Protein AF-A0A434EIB1-F1 (afdb_monomer_lite)

Secondary structure (DSSP, 8-state):
--SHHHHHHHHHHHHHHHHHTT----HHHHHHHHHHHHHHTTS-GGG-SHHHHHHH---HHHHHHHGGGSTTSTTHHHH--SS------SS-----HHHHT-HHHHHHHHHHHHHHHHTT--SS------TTTHHHHS--

pLDDT: mean 88.41, std 9.26, range [47.69, 98.25]

Sequence (140 aa):
INDQASRSWAAEWIASLVAHENVTVTPEVKEAIWSALASLATAPAQERTLTGLSVLLQSNALKTALMPYTLDGPFGRLLDADHDGLALSDVQCFETEELMHSQSALLPVLTYLFQRLEERFDGRPTLIMLDEAWVYLDNP

Foldseek 3Di:
DLDDVVLVLVLVLLLVLLVLLVHDCDPVNSVLQSVLQVVLSPDDLLLSWLQNSLVSGPDPSSNVSSCCCPPNHVNVVQGTGSDDPDDDDLDDDDDCPVVVVPPSNNVSNVSVVVVVVVVPCPPPDDDDDDDPCVVVVVPD

Radius of gyration: 15.49 Å; chains: 1; bounding box: 33×34×41 Å

Structure (mmCIF, N/CA/C/O backbone):
data_AF-A0A434EIB1-F1
#
_entry.id   AF-A0A434EIB1-F1
#
loop_
_atom_site.group_PDB
_atom_site.id
_atom_site.type_symbol
_atom_site.label_atom_id
_atom_site.label_alt_id
_atom_site.label_comp_id
_atom_site.label_asym_id
_atom_site.label_entity_id
_atom_site.label_seq_id
_atom_site.pdbx_PDB_ins_code
_atom_site.Cartn_x
_atom_site.Cartn_y
_atom_site.Cartn_z
_atom_site.occupancy
_atom_site.B_iso_or_equiv
_atom_site.auth_seq_id
_atom_site.auth_comp_id
_atom_site.auth_asym_id
_atom_site.auth_atom_id
_atom_site.pdbx_PDB_model_num
ATOM 1 N N . ILE A 1 1 ? 7.607 -6.235 1.594 1.00 86.50 1 ILE A N 1
ATOM 2 C CA . ILE A 1 1 ? 7.915 -5.932 3.024 1.00 86.50 1 ILE A CA 1
ATOM 3 C C . ILE A 1 1 ? 9.045 -6.783 3.639 1.00 86.50 1 ILE A C 1
ATOM 5 O O . ILE A 1 1 ? 9.209 -6.786 4.865 1.00 86.50 1 ILE A O 1
ATOM 9 N N . ASN A 1 2 ? 9.812 -7.521 2.825 1.00 86.38 2 ASN A N 1
ATOM 10 C CA . ASN A 1 2 ? 10.817 -8.473 3.320 1.00 86.38 2 ASN A CA 1
ATOM 11 C C . ASN A 1 2 ? 12.111 -7.765 3.729 1.00 86.38 2 ASN A C 1
ATOM 13 O O . ASN A 1 2 ? 12.708 -8.108 4.745 1.00 86.38 2 ASN A O 1
ATOM 17 N N . ASP A 1 3 ? 12.501 -6.753 2.965 1.00 91.69 3 ASP A N 1
ATOM 18 C CA . ASP A 1 3 ? 13.569 -5.819 3.279 1.00 91.69 3 ASP A CA 1
ATOM 19 C C . ASP A 1 3 ? 13.017 -4.525 3.904 1.00 91.69 3 ASP A C 1
ATOM 21 O O . ASP A 1 3 ? 11.805 -4.281 3.966 1.00 91.69 3 ASP A O 1
ATOM 25 N N . GLN A 1 4 ? 13.938 -3.702 4.400 1.00 91.38 4 GLN A N 1
ATOM 26 C CA . GLN A 1 4 ? 13.614 -2.469 5.103 1.00 91.38 4 GLN A CA 1
ATOM 27 C C . GLN A 1 4 ? 13.027 -1.399 4.178 1.00 91.38 4 GLN A C 1
ATOM 29 O O . GLN A 1 4 ? 12.090 -0.724 4.592 1.00 91.38 4 GLN A O 1
ATOM 34 N N . ALA A 1 5 ? 13.525 -1.258 2.946 1.00 91.56 5 ALA A N 1
ATOM 35 C CA . ALA A 1 5 ? 13.060 -0.224 2.025 1.00 91.56 5 ALA A CA 1
ATOM 36 C C . ALA A 1 5 ? 11.610 -0.486 1.602 1.00 91.56 5 ALA A C 1
ATOM 38 O O . ALA A 1 5 ? 10.752 0.377 1.789 1.00 91.56 5 ALA A O 1
ATOM 39 N N . SER A 1 6 ? 11.294 -1.710 1.167 1.00 91.94 6 SER A N 1
ATOM 40 C CA . SER A 1 6 ? 9.917 -2.081 0.828 1.00 91.94 6 SER A CA 1
ATOM 41 C C . SER A 1 6 ? 8.973 -2.035 2.031 1.00 91.94 6 SER A C 1
ATOM 43 O O . SER A 1 6 ? 7.769 -1.866 1.858 1.00 91.94 6 SER A O 1
ATOM 45 N N . ARG A 1 7 ? 9.467 -2.228 3.264 1.00 95.25 7 ARG A N 1
ATOM 46 C CA . ARG A 1 7 ? 8.630 -2.077 4.467 1.00 95.25 7 ARG A CA 1
ATOM 47 C C . ARG A 1 7 ? 8.358 -0.613 4.796 1.00 95.25 7 ARG A C 1
ATOM 49 O O . ARG A 1 7 ? 7.231 -0.305 5.162 1.00 95.25 7 ARG A O 1
ATOM 56 N N . SER A 1 8 ? 9.352 0.262 4.662 1.00 95.88 8 SER A N 1
ATOM 57 C CA . SER A 1 8 ? 9.168 1.705 4.841 1.00 95.88 8 SER A CA 1
ATOM 58 C C . SER A 1 8 ? 8.163 2.257 3.838 1.00 95.88 8 SER A C 1
ATOM 60 O O . SER A 1 8 ? 7.207 2.904 4.252 1.00 95.88 8 SER A O 1
ATOM 62 N N . TRP A 1 9 ? 8.309 1.901 2.557 1.00 95.06 9 TRP A N 1
ATOM 63 C CA . TRP A 1 9 ? 7.339 2.279 1.531 1.00 95.06 9 TRP A CA 1
ATOM 64 C C . TRP A 1 9 ? 5.932 1.771 1.869 1.00 95.06 9 TRP A C 1
ATOM 66 O O . TRP A 1 9 ? 4.977 2.541 1.871 1.00 95.06 9 TRP A O 1
ATOM 76 N N . ALA A 1 10 ? 5.802 0.495 2.252 1.00 95.62 10 ALA A N 1
ATOM 77 C CA . ALA A 1 10 ? 4.507 -0.057 2.641 1.00 95.62 10 ALA A CA 1
ATOM 78 C C . ALA A 1 10 ? 3.906 0.670 3.855 1.00 95.62 10 ALA A C 1
ATOM 80 O O . ALA A 1 10 ? 2.703 0.885 3.895 1.00 95.62 10 ALA A O 1
ATOM 81 N N . ALA A 1 11 ? 4.712 1.073 4.841 1.00 97.38 11 ALA A N 1
ATOM 82 C CA . ALA A 1 11 ? 4.221 1.821 5.996 1.00 97.38 11 ALA A CA 1
ATOM 83 C C . ALA A 1 11 ? 3.684 3.206 5.605 1.00 97.38 11 ALA A C 1
ATOM 85 O O . ALA A 1 11 ? 2.641 3.619 6.111 1.00 97.38 11 ALA A O 1
ATOM 86 N N . GLU A 1 12 ? 4.367 3.901 4.695 1.00 96.25 12 GLU A N 1
ATOM 87 C CA . GLU A 1 12 ? 3.922 5.190 4.156 1.00 96.25 12 GLU A CA 1
ATOM 88 C C . GLU A 1 12 ? 2.649 5.043 3.321 1.00 96.25 12 GLU A C 1
ATOM 90 O O . GLU A 1 12 ? 1.699 5.802 3.513 1.00 96.25 12 GLU A O 1
ATOM 95 N N . TRP A 1 13 ? 2.591 4.018 2.471 1.00 95.50 13 TRP A N 1
ATOM 96 C CA . TRP A 1 13 ? 1.419 3.714 1.660 1.00 95.50 13 TRP A CA 1
ATOM 97 C C . TRP A 1 13 ? 0.204 3.352 2.525 1.00 95.50 13 TRP A C 1
ATOM 99 O O . TRP A 1 13 ? -0.856 3.943 2.378 1.00 95.50 13 TRP A O 1
ATOM 109 N N . ILE A 1 14 ? 0.349 2.476 3.523 1.00 96.62 14 ILE A N 1
ATOM 110 C CA . ILE A 1 14 ? -0.746 2.164 4.458 1.00 96.62 14 ILE A CA 1
ATOM 111 C C . ILE A 1 14 ? -1.191 3.410 5.234 1.00 96.62 14 ILE A C 1
ATOM 113 O O . ILE A 1 14 ? -2.385 3.608 5.456 1.00 96.62 14 ILE A O 1
ATOM 117 N N . ALA A 1 15 ? -0.255 4.270 5.643 1.00 96.75 15 ALA A N 1
ATOM 118 C CA . ALA A 1 15 ? -0.597 5.519 6.311 1.00 96.75 15 ALA A CA 1
ATOM 119 C C . ALA A 1 15 ? -1.393 6.468 5.398 1.00 96.75 15 ALA A C 1
ATOM 121 O O . ALA A 1 15 ? -2.291 7.149 5.895 1.00 96.75 15 ALA A O 1
ATOM 122 N N . SER A 1 16 ? -1.117 6.495 4.089 1.00 94.00 16 SER A N 1
ATOM 123 C CA . SER A 1 16 ? -1.903 7.290 3.141 1.00 94.00 16 SER A CA 1
ATOM 124 C C . SER A 1 16 ? -3.319 6.735 2.963 1.00 94.00 16 SER A C 1
ATOM 126 O O . SER A 1 16 ? -4.259 7.526 2.966 1.00 94.00 16 SER A O 1
ATOM 128 N N . LEU A 1 17 ? -3.506 5.406 2.939 1.00 93.50 17 LEU A N 1
ATOM 129 C CA . LEU A 1 17 ? -4.844 4.786 2.934 1.00 93.50 17 LEU A CA 1
ATOM 130 C C . LEU A 1 17 ? -5.649 5.182 4.176 1.00 93.50 17 LEU A C 1
ATOM 132 O O . LEU A 1 17 ? -6.808 5.578 4.095 1.00 93.50 17 LEU A O 1
ATOM 136 N N . VAL A 1 18 ? -5.011 5.117 5.344 1.00 94.88 18 VAL A N 1
ATOM 137 C CA . VAL A 1 18 ? -5.628 5.493 6.621 1.00 94.88 18 VAL A CA 1
ATOM 138 C C . VAL A 1 18 ? -6.005 6.981 6.635 1.00 94.88 18 VAL A C 1
ATOM 140 O O . VAL A 1 18 ? -7.103 7.333 7.070 1.00 94.88 18 VAL A O 1
ATOM 143 N N . ALA A 1 19 ? -5.131 7.855 6.127 1.00 93.56 19 ALA A N 1
ATOM 144 C CA . ALA A 1 19 ? -5.408 9.285 6.002 1.00 93.56 19 ALA A CA 1
ATOM 145 C C . ALA A 1 19 ? -6.555 9.576 5.024 1.00 93.56 19 ALA A C 1
ATOM 147 O O . ALA A 1 19 ? -7.384 10.443 5.298 1.00 93.56 19 ALA A O 1
ATOM 148 N N . HIS A 1 20 ? -6.617 8.836 3.915 1.00 89.56 20 HIS A N 1
ATOM 149 C CA . HIS A 1 20 ? -7.674 8.939 2.914 1.00 89.56 20 HIS A CA 1
ATOM 150 C C . HIS A 1 20 ? -9.058 8.620 3.510 1.00 89.56 20 HIS A C 1
ATOM 152 O O . HIS A 1 20 ? -10.036 9.302 3.216 1.00 89.56 20 HIS A O 1
ATOM 158 N N . GLU A 1 21 ? -9.128 7.680 4.457 1.00 91.06 21 GLU A N 1
ATOM 159 C CA . GLU A 1 21 ? -10.340 7.397 5.243 1.00 91.06 21 GLU A CA 1
ATOM 160 C C . GLU A 1 21 ? -10.554 8.359 6.431 1.00 91.06 21 GLU A C 1
ATOM 162 O O . GLU A 1 21 ? -11.302 8.066 7.366 1.00 91.06 21 GLU A O 1
ATOM 167 N N . ASN A 1 22 ? -9.924 9.537 6.399 1.00 91.88 22 ASN A N 1
ATOM 168 C CA . ASN A 1 22 ? -10.039 10.609 7.393 1.00 91.88 22 ASN A CA 1
ATOM 169 C C . ASN A 1 22 ? -9.553 10.243 8.807 1.00 91.88 22 ASN A C 1
ATOM 171 O O . ASN A 1 22 ? -9.944 10.882 9.789 1.00 91.88 22 ASN A O 1
ATOM 175 N N . VAL A 1 23 ? -8.673 9.248 8.941 1.00 95.75 23 VAL A N 1
ATOM 176 C CA . VAL A 1 23 ? -8.013 8.951 10.215 1.00 95.75 23 VAL A CA 1
ATOM 177 C C . VAL A 1 23 ? -6.695 9.719 10.303 1.00 95.75 23 VAL A C 1
ATOM 179 O O . VAL A 1 23 ? -5.796 9.557 9.481 1.00 95.75 23 VAL A O 1
ATOM 182 N N . THR A 1 24 ? -6.549 10.547 11.339 1.00 97.06 24 THR A N 1
ATOM 183 C CA . THR A 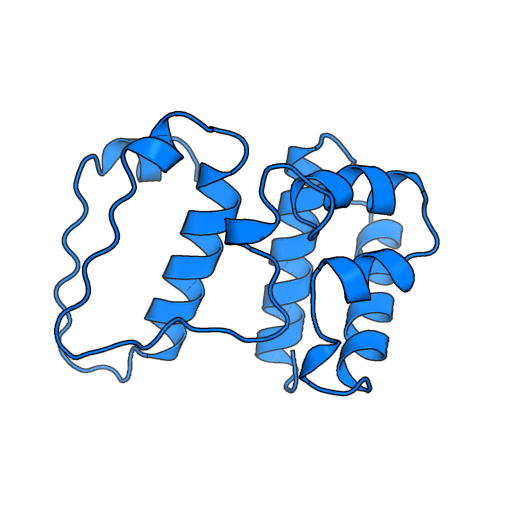1 24 ? -5.323 11.323 11.567 1.00 97.06 24 THR A CA 1
ATOM 184 C C . THR A 1 24 ? -4.116 10.410 11.789 1.00 97.06 24 THR A C 1
ATOM 186 O O . THR A 1 24 ? -4.079 9.629 12.740 1.00 97.06 24 THR A O 1
ATOM 189 N N . VAL A 1 25 ? -3.084 10.563 10.958 1.00 97.50 25 VAL A N 1
ATOM 190 C CA . VAL A 1 25 ? -1.832 9.803 11.069 1.00 97.50 25 VAL A CA 1
ATOM 191 C C . VAL A 1 25 ? -0.918 10.435 12.121 1.00 97.50 25 VAL A C 1
ATOM 193 O O . VAL A 1 25 ? -0.101 11.311 11.830 1.00 97.50 25 VAL A O 1
ATOM 196 N N . THR A 1 26 ? -1.051 9.985 13.366 1.00 98.12 26 THR A N 1
ATOM 197 C CA . THR A 1 26 ? -0.181 10.389 14.484 1.00 98.12 26 THR A CA 1
ATOM 198 C C . THR A 1 26 ? 1.073 9.504 14.578 1.00 98.12 26 THR A C 1
ATOM 200 O O . THR A 1 26 ? 1.133 8.452 13.932 1.00 98.12 26 THR A O 1
ATOM 203 N N . PRO A 1 27 ? 2.093 9.873 15.379 1.00 98.12 27 PRO A N 1
ATOM 204 C CA . PRO A 1 27 ? 3.232 8.992 15.650 1.00 98.12 27 PRO A CA 1
ATOM 205 C C . PRO A 1 27 ? 2.822 7.607 16.170 1.00 98.12 27 PRO A C 1
ATOM 207 O O . PRO A 1 27 ? 3.399 6.607 15.758 1.00 98.12 27 PRO A O 1
ATOM 210 N N . GLU A 1 28 ? 1.784 7.529 17.004 1.00 97.88 28 GLU A N 1
ATOM 211 C CA . GLU A 1 28 ? 1.256 6.268 17.534 1.00 97.88 28 GLU A CA 1
ATOM 212 C C . GLU A 1 28 ? 0.627 5.408 16.432 1.00 97.88 28 GLU A C 1
ATOM 214 O O . GLU A 1 28 ? 0.798 4.191 16.424 1.00 97.88 28 GLU A O 1
ATOM 219 N N . VAL A 1 29 ? -0.069 6.032 15.473 1.00 98.06 29 VAL A N 1
ATOM 220 C CA . VAL A 1 29 ? -0.599 5.336 14.291 1.00 98.06 29 VAL A CA 1
ATOM 221 C C . VAL A 1 29 ? 0.541 4.802 13.426 1.00 98.06 29 VAL A C 1
ATOM 223 O O . VAL A 1 29 ? 0.499 3.641 13.022 1.00 98.06 29 VAL A O 1
ATOM 226 N N . LYS A 1 30 ? 1.582 5.608 13.183 1.00 98.19 30 LYS A N 1
ATOM 227 C CA . LYS A 1 30 ? 2.764 5.180 12.416 1.00 98.19 30 LYS A CA 1
ATOM 228 C C . LYS A 1 30 ? 3.471 3.999 13.080 1.00 98.19 30 LYS A C 1
ATOM 230 O O . LYS A 1 30 ? 3.794 3.031 12.398 1.00 98.19 30 LYS A O 1
ATOM 235 N N . GLU A 1 31 ? 3.653 4.046 14.398 1.00 98.12 31 GLU A N 1
ATOM 236 C CA . GLU A 1 31 ? 4.253 2.949 15.163 1.00 98.12 31 GLU A CA 1
ATOM 237 C C . GLU A 1 31 ? 3.385 1.683 15.115 1.00 98.12 31 GLU A C 1
ATOM 239 O O . GLU A 1 31 ? 3.898 0.585 14.904 1.00 98.12 31 GLU A O 1
ATOM 244 N N . ALA A 1 32 ? 2.059 1.820 15.238 1.00 98.25 32 ALA A N 1
ATOM 245 C CA . ALA A 1 32 ? 1.138 0.691 15.131 1.00 98.25 32 ALA A CA 1
ATOM 246 C C . ALA A 1 32 ? 1.200 0.021 13.747 1.00 98.25 32 ALA A C 1
ATOM 248 O O . ALA A 1 32 ? 1.258 -1.207 13.667 1.00 98.25 32 ALA A O 1
ATOM 249 N N . ILE A 1 33 ? 1.229 0.815 12.671 1.00 98.25 33 ILE A N 1
ATOM 250 C CA . ILE A 1 33 ? 1.388 0.323 11.295 1.00 98.25 33 ILE A CA 1
ATOM 251 C C . ILE A 1 33 ? 2.740 -0.381 11.138 1.00 98.25 33 ILE A C 1
ATOM 253 O O . ILE A 1 33 ? 2.792 -1.510 10.649 1.00 98.25 33 ILE A O 1
ATOM 257 N N . TRP A 1 34 ? 3.830 0.248 11.585 1.00 98.00 34 TRP A N 1
ATOM 258 C CA . TRP A 1 34 ? 5.178 -0.312 11.479 1.00 98.00 34 TRP A CA 1
ATOM 259 C C . TRP A 1 34 ? 5.312 -1.647 12.217 1.00 98.00 34 TRP A C 1
ATOM 261 O O . TRP A 1 34 ? 5.805 -2.625 11.652 1.00 98.00 34 TRP A O 1
ATOM 271 N N . SER A 1 35 ? 4.826 -1.708 13.457 1.00 97.81 35 SER A N 1
ATOM 272 C CA . SER A 1 35 ? 4.838 -2.917 14.280 1.00 97.81 35 SER A CA 1
ATOM 273 C C . SER A 1 35 ? 4.010 -4.043 13.648 1.00 97.81 35 SER A C 1
ATOM 275 O O . SER A 1 35 ? 4.487 -5.175 13.529 1.00 97.81 35 SER A O 1
ATOM 277 N N . ALA A 1 36 ? 2.812 -3.730 13.142 1.00 98.06 36 ALA A N 1
ATOM 278 C CA . ALA A 1 36 ? 1.971 -4.702 12.450 1.00 98.06 36 ALA A CA 1
ATOM 279 C C . ALA A 1 36 ? 2.636 -5.227 11.165 1.00 98.06 36 ALA A C 1
ATOM 281 O O . ALA A 1 36 ? 2.657 -6.437 10.946 1.00 98.06 36 ALA A O 1
ATOM 282 N N . LEU A 1 37 ? 3.264 -4.361 10.360 1.00 98.00 37 LEU A N 1
ATOM 283 C CA . LEU A 1 37 ? 4.015 -4.764 9.163 1.00 98.00 37 LEU A CA 1
ATOM 284 C C . LEU A 1 37 ? 5.251 -5.608 9.498 1.00 98.00 37 LEU A C 1
ATOM 286 O O . LEU A 1 37 ? 5.556 -6.566 8.787 1.00 98.00 37 LEU A O 1
ATOM 290 N N . ALA A 1 38 ? 5.967 -5.277 10.575 1.00 97.25 38 ALA A N 1
ATOM 291 C CA . ALA A 1 38 ? 7.102 -6.065 11.044 1.00 97.25 38 ALA A CA 1
ATOM 292 C C . ALA A 1 38 ? 6.665 -7.468 11.492 1.00 97.25 38 ALA A C 1
ATOM 294 O O . ALA A 1 38 ? 7.325 -8.447 11.145 1.00 97.25 38 ALA A O 1
ATOM 295 N N . SER A 1 39 ? 5.530 -7.573 12.191 1.00 97.19 39 SER A N 1
ATOM 296 C CA . SER A 1 39 ? 4.927 -8.859 12.553 1.00 97.19 39 SER A CA 1
ATOM 297 C C . SER A 1 39 ? 4.484 -9.636 11.309 1.00 97.19 39 SER A C 1
ATOM 299 O O . SER A 1 39 ? 4.834 -10.807 11.156 1.00 97.19 39 SER A O 1
ATOM 301 N N . LEU A 1 40 ? 3.784 -8.977 10.380 1.00 97.00 40 LEU A N 1
ATOM 302 C CA . LEU A 1 40 ? 3.287 -9.575 9.138 1.00 97.00 40 LEU A CA 1
ATOM 303 C C . LEU A 1 40 ? 4.420 -10.130 8.270 1.00 97.00 40 LEU A C 1
ATOM 305 O O . LEU A 1 40 ? 4.280 -11.188 7.666 1.00 97.00 40 LEU A O 1
ATOM 309 N N . ALA A 1 41 ? 5.578 -9.468 8.249 1.00 96.19 41 ALA A N 1
ATOM 310 C CA . ALA A 1 41 ? 6.745 -9.935 7.505 1.00 96.19 41 ALA A CA 1
ATOM 311 C C . ALA A 1 41 ? 7.258 -11.314 7.970 1.00 96.19 41 ALA A C 1
ATOM 313 O O . ALA A 1 41 ? 7.962 -11.982 7.211 1.00 96.19 41 ALA A O 1
ATOM 314 N N . THR A 1 42 ? 6.903 -11.752 9.185 1.00 95.31 42 THR A N 1
ATOM 315 C CA . THR A 1 42 ? 7.255 -13.082 9.707 1.00 95.31 42 THR A CA 1
ATOM 316 C C . THR A 1 42 ? 6.239 -14.171 9.339 1.00 95.31 42 THR A C 1
ATOM 318 O O . THR A 1 42 ? 6.581 -15.351 9.386 1.00 95.31 42 THR A O 1
ATOM 321 N N . ALA A 1 43 ? 5.025 -13.795 8.919 1.00 94.75 43 ALA A N 1
ATOM 322 C CA . ALA A 1 43 ? 3.983 -14.723 8.480 1.00 94.75 43 ALA A CA 1
ATOM 323 C C . ALA A 1 43 ? 4.338 -15.391 7.131 1.00 94.75 43 ALA A C 1
ATOM 325 O O . ALA A 1 43 ? 5.179 -14.862 6.388 1.00 94.75 43 ALA A O 1
ATOM 326 N N . PRO A 1 44 ? 3.722 -16.535 6.773 1.00 93.12 44 PRO A N 1
ATOM 327 C CA . PRO A 1 44 ? 3.800 -17.113 5.430 1.00 93.12 44 PRO A CA 1
ATOM 328 C C . PRO A 1 44 ? 3.468 -16.088 4.344 1.00 93.12 44 PRO A C 1
ATOM 330 O O . PRO A 1 44 ? 2.631 -15.217 4.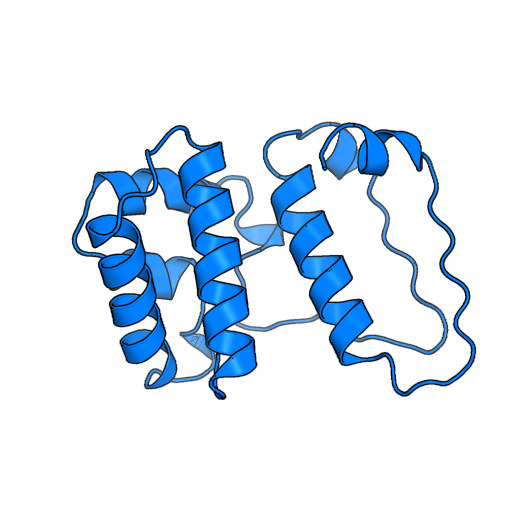550 1.00 93.12 44 PRO A O 1
ATOM 333 N N . ALA A 1 45 ? 4.112 -16.184 3.177 1.00 89.94 45 ALA A N 1
ATOM 334 C CA . ALA A 1 45 ? 3.960 -15.188 2.112 1.00 89.94 45 ALA A CA 1
ATOM 335 C C . ALA A 1 45 ? 2.495 -14.979 1.684 1.00 89.94 45 ALA A C 1
ATOM 337 O O . ALA A 1 45 ? 2.103 -13.847 1.432 1.00 89.94 45 ALA A O 1
ATOM 338 N N . GLN A 1 46 ? 1.698 -16.049 1.681 1.00 89.31 46 GLN A N 1
ATOM 339 C CA . GLN A 1 46 ? 0.277 -16.041 1.319 1.00 89.31 46 GLN A CA 1
ATOM 340 C C . GLN A 1 46 ? -0.602 -15.279 2.322 1.00 89.31 46 GLN A C 1
ATOM 342 O O . GLN A 1 46 ? -1.707 -14.873 1.992 1.00 89.31 46 GLN A O 1
ATOM 347 N N . GLU A 1 47 ? -0.120 -15.078 3.549 1.00 91.00 47 GLU A N 1
ATOM 348 C CA . GLU A 1 47 ? -0.835 -14.355 4.606 1.00 91.00 47 GLU A CA 1
ATOM 349 C C . GLU A 1 47 ? -0.426 -12.874 4.673 1.00 91.00 47 GLU A C 1
ATOM 351 O O . GLU A 1 47 ? -1.000 -12.108 5.445 1.00 91.00 47 GLU A O 1
ATOM 356 N N . ARG A 1 48 ? 0.560 -12.439 3.869 1.00 93.81 48 ARG A N 1
ATOM 357 C CA . ARG A 1 48 ? 1.089 -11.061 3.854 1.00 93.81 48 ARG A CA 1
ATOM 358 C C . ARG A 1 48 ? 0.211 -10.128 3.022 1.00 93.81 48 ARG A C 1
ATOM 360 O O . ARG A 1 48 ? 0.672 -9.521 2.060 1.00 93.81 48 ARG A O 1
ATOM 367 N N . THR A 1 49 ? -1.046 -10.034 3.421 1.00 94.12 49 THR A N 1
ATOM 368 C CA . THR A 1 49 ? -2.125 -9.353 2.703 1.00 94.12 49 THR A CA 1
ATOM 369 C C . THR A 1 49 ? -2.650 -8.162 3.523 1.00 94.12 49 THR A C 1
ATOM 371 O O . THR A 1 49 ? -2.296 -8.020 4.700 1.00 94.12 49 THR A O 1
ATOM 374 N N . LEU A 1 50 ? -3.485 -7.289 2.949 1.00 95.12 50 LEU A N 1
ATOM 375 C CA . LEU A 1 50 ? -4.149 -6.212 3.704 1.00 95.12 50 LEU A CA 1
ATOM 376 C C . LEU A 1 50 ? -5.113 -6.788 4.745 1.00 95.12 50 LEU A C 1
ATOM 378 O O . LEU A 1 50 ? -5.179 -6.285 5.870 1.00 95.12 50 LEU A O 1
ATOM 382 N N . THR A 1 51 ? -5.792 -7.890 4.415 1.00 94.94 51 THR A N 1
ATOM 383 C CA . THR A 1 51 ? -6.571 -8.669 5.388 1.00 94.94 51 THR A CA 1
ATOM 384 C C . THR A 1 51 ? -5.685 -9.145 6.543 1.00 94.94 51 THR A C 1
ATOM 386 O O . THR A 1 51 ? -6.015 -8.912 7.709 1.00 94.94 51 THR A O 1
ATOM 389 N N . GLY A 1 52 ? -4.529 -9.748 6.244 1.00 95.62 52 GLY A N 1
ATOM 390 C CA . GLY A 1 52 ? -3.572 -10.199 7.257 1.00 95.62 52 GLY A CA 1
ATOM 391 C C . GLY A 1 52 ? -3.056 -9.052 8.131 1.00 95.62 52 GLY A C 1
ATOM 392 O O . GLY A 1 52 ? -3.013 -9.170 9.357 1.00 95.62 52 GLY A O 1
ATOM 393 N N . LEU A 1 53 ? -2.746 -7.902 7.526 1.00 97.00 53 LEU A N 1
ATOM 394 C CA . LEU A 1 53 ? -2.346 -6.693 8.247 1.00 97.00 53 LEU A CA 1
ATOM 395 C C . LEU A 1 53 ? -3.444 -6.206 9.203 1.00 97.00 53 LEU A C 1
ATOM 397 O O . LEU A 1 53 ? -3.165 -5.906 10.366 1.00 97.00 53 LEU A O 1
ATOM 401 N N . SER A 1 54 ? -4.692 -6.150 8.730 1.00 96.38 54 SER A N 1
ATOM 402 C CA . SER A 1 54 ? -5.844 -5.682 9.510 1.00 96.38 54 SER A CA 1
ATOM 403 C C . SER A 1 54 ? -6.073 -6.526 10.768 1.00 96.38 54 SER A C 1
ATOM 405 O O . SER A 1 54 ? -6.374 -5.991 11.837 1.00 96.38 54 SER A O 1
ATOM 407 N N . VAL A 1 55 ? -5.838 -7.841 10.691 1.00 95.62 55 VAL A N 1
ATOM 408 C CA . VAL A 1 55 ? -5.924 -8.746 11.849 1.00 95.62 55 VAL A CA 1
ATOM 409 C C . VAL A 1 55 ? -4.896 -8.396 12.932 1.00 95.62 55 VAL A C 1
ATOM 411 O O . VAL A 1 55 ? -5.225 -8.444 14.120 1.00 95.62 55 VAL A O 1
ATOM 414 N N . LEU A 1 56 ? -3.677 -8.014 12.539 1.00 97.12 56 LEU A N 1
ATOM 415 C CA . LEU A 1 56 ? -2.575 -7.715 13.462 1.00 97.12 56 LEU A CA 1
ATOM 416 C C . LEU A 1 56 ? -2.718 -6.357 14.160 1.00 97.12 56 LEU A C 1
ATOM 418 O O . LEU A 1 56 ? -2.216 -6.171 15.274 1.00 97.12 56 LEU A O 1
ATOM 422 N N . LEU A 1 57 ? -3.424 -5.410 13.541 1.00 97.12 57 LEU A N 1
ATOM 423 C CA . LEU A 1 57 ? -3.708 -4.116 14.153 1.00 97.12 57 LEU A CA 1
ATOM 424 C C . LEU A 1 57 ? -4.577 -4.288 15.405 1.00 97.12 57 LEU A C 1
ATOM 426 O O . LEU A 1 57 ? -5.492 -5.104 15.454 1.00 97.12 57 LEU A O 1
ATOM 430 N N . GLN A 1 58 ? -4.321 -3.488 16.438 1.00 94.38 58 GLN A N 1
ATOM 431 C CA . GLN A 1 58 ? -5.142 -3.489 17.659 1.00 94.38 58 GLN A CA 1
ATOM 432 C C . GLN A 1 58 ? -6.209 -2.384 17.647 1.00 94.38 58 GLN A C 1
ATOM 434 O O . GLN A 1 58 ? -7.236 -2.496 18.309 1.00 94.38 58 GLN A O 1
ATOM 439 N N . SER A 1 59 ? -5.990 -1.316 16.875 1.00 96.44 59 SER A N 1
ATOM 440 C CA . SER A 1 59 ? -6.906 -0.177 16.796 1.00 96.44 59 SER A CA 1
ATOM 441 C C . SER A 1 59 ? -8.087 -0.468 15.873 1.00 96.44 59 SER A C 1
ATOM 443 O O . SER A 1 59 ? -7.904 -0.651 14.670 1.00 96.44 59 SER A O 1
ATOM 445 N N . ASN A 1 60 ? -9.308 -0.424 16.413 1.00 95.69 60 ASN A N 1
ATOM 446 C CA . ASN A 1 60 ? -10.530 -0.557 15.614 1.00 95.69 60 ASN A CA 1
ATOM 447 C C . ASN A 1 60 ? -10.660 0.545 14.559 1.00 95.69 60 ASN A C 1
ATOM 449 O O . ASN A 1 60 ? -11.128 0.268 13.464 1.00 95.69 60 ASN A O 1
ATOM 453 N N . ALA A 1 61 ? -10.210 1.769 14.854 1.00 95.88 61 ALA A N 1
ATOM 454 C CA . ALA A 1 61 ? -10.242 2.856 13.877 1.00 95.88 61 ALA A CA 1
ATOM 455 C C . ALA A 1 61 ? -9.382 2.528 12.645 1.00 95.88 61 ALA A C 1
ATOM 457 O O . ALA A 1 61 ? -9.824 2.737 11.521 1.00 95.88 61 ALA A O 1
ATOM 458 N N . LEU A 1 62 ? -8.194 1.945 12.853 1.00 97.19 62 LEU A N 1
ATOM 459 C CA . LEU A 1 62 ? -7.320 1.533 11.751 1.00 97.19 62 LEU A CA 1
ATOM 460 C C . LEU A 1 62 ? -7.890 0.332 10.988 1.00 97.19 62 LEU A C 1
ATOM 462 O O . LEU A 1 62 ? -7.823 0.310 9.765 1.00 97.19 62 LEU A O 1
ATOM 466 N N . LYS A 1 63 ? -8.502 -0.634 11.685 1.00 96.69 63 LYS A N 1
ATOM 467 C CA . LYS A 1 63 ? -9.194 -1.757 11.028 1.00 96.69 63 LYS A CA 1
ATOM 468 C C . LYS A 1 63 ? -10.329 -1.278 10.134 1.00 96.69 63 LYS A C 1
ATOM 470 O O . LYS A 1 63 ? -10.424 -1.714 8.995 1.00 96.69 63 LYS A O 1
ATOM 475 N N . THR A 1 64 ? -11.163 -0.369 10.637 1.00 95.19 64 THR A N 1
ATOM 476 C CA . THR A 1 64 ? -12.271 0.206 9.869 1.00 95.19 64 THR A CA 1
ATOM 477 C C . THR A 1 64 ? -11.764 1.002 8.671 1.00 95.19 64 THR A C 1
ATOM 479 O O . THR A 1 64 ? -12.327 0.864 7.594 1.00 95.19 64 THR A O 1
ATOM 482 N N . ALA A 1 65 ? -10.685 1.774 8.827 1.00 94.94 65 ALA A N 1
ATOM 483 C CA . ALA A 1 65 ? -10.069 2.505 7.720 1.00 94.94 65 ALA A CA 1
ATOM 484 C C . ALA A 1 65 ? -9.474 1.576 6.647 1.00 94.94 65 ALA A C 1
ATOM 486 O O . ALA A 1 65 ? -9.504 1.891 5.466 1.00 94.94 65 ALA A O 1
ATOM 487 N N . LEU A 1 66 ? -8.947 0.410 7.026 1.00 95.00 66 LEU A N 1
ATOM 488 C CA . LEU A 1 66 ? -8.409 -0.541 6.049 1.00 95.00 66 LEU A CA 1
ATOM 489 C C . LEU A 1 66 ? -9.465 -1.467 5.442 1.00 95.00 66 LEU A C 1
ATOM 491 O O . LEU A 1 66 ? -9.224 -2.011 4.369 1.00 95.00 66 LEU A O 1
ATOM 495 N N . MET A 1 67 ? -10.628 -1.624 6.082 1.00 94.31 67 MET A N 1
ATOM 496 C CA . MET A 1 67 ? -11.695 -2.537 5.653 1.00 94.31 67 MET A CA 1
ATOM 497 C C . MET A 1 67 ? -12.105 -2.387 4.180 1.00 94.31 67 MET A C 1
ATOM 499 O O . MET A 1 67 ? -12.278 -3.420 3.539 1.00 94.31 67 MET A O 1
ATOM 503 N N . PRO A 1 68 ? -12.202 -1.180 3.581 1.00 91.94 68 PRO A N 1
ATOM 504 C CA . PRO A 1 68 ? -12.537 -1.057 2.165 1.00 91.94 68 PRO A CA 1
ATOM 505 C C . PRO A 1 68 ? -11.563 -1.772 1.226 1.00 91.94 68 PRO A C 1
ATOM 507 O O . PRO A 1 68 ? -11.961 -2.217 0.148 1.00 91.94 68 PRO A O 1
ATOM 510 N N . TYR A 1 69 ? -10.304 -1.877 1.649 1.00 92.50 69 TYR A N 1
ATOM 511 C CA . TYR A 1 69 ? -9.194 -2.417 0.880 1.00 92.50 69 TYR A CA 1
ATOM 512 C C . TYR A 1 69 ? -8.883 -3.874 1.223 1.00 92.50 69 TYR A C 1
ATOM 514 O O . TYR A 1 69 ? -8.010 -4.436 0.581 1.00 92.50 69 TYR A O 1
ATOM 522 N N . THR A 1 70 ? -9.546 -4.490 2.208 1.00 93.12 70 THR A N 1
ATOM 523 C CA . THR A 1 70 ? -9.371 -5.921 2.508 1.00 93.12 70 THR A CA 1
ATOM 524 C C . THR A 1 70 ? -10.262 -6.794 1.621 1.00 93.12 70 THR A C 1
ATOM 526 O O . THR A 1 70 ? -11.163 -6.284 0.958 1.00 93.12 70 THR A O 1
ATOM 529 N N . LEU A 1 71 ? -10.070 -8.119 1.632 1.00 89.38 71 LEU A N 1
ATOM 530 C CA . LEU A 1 71 ? -10.891 -9.093 0.889 1.00 89.38 71 LEU A CA 1
ATOM 531 C C . LEU A 1 71 ? -12.403 -8.963 1.150 1.00 89.38 71 LEU A C 1
ATOM 533 O O . LEU A 1 71 ? -13.202 -9.228 0.255 1.00 89.38 71 LEU A O 1
ATOM 537 N N . ASP A 1 72 ? -12.790 -8.536 2.353 1.00 87.44 72 ASP A N 1
ATOM 538 C CA . ASP A 1 72 ? -14.190 -8.299 2.739 1.00 87.44 72 ASP A CA 1
ATOM 539 C C . ASP A 1 72 ? -14.736 -6.936 2.259 1.00 87.44 72 ASP A C 1
ATOM 541 O O . ASP A 1 72 ? -15.928 -6.649 2.400 1.00 87.44 72 ASP A O 1
ATOM 545 N N . GLY A 1 73 ? -13.868 -6.076 1.725 1.00 88.62 73 GLY A N 1
ATOM 546 C CA . GLY A 1 73 ? -14.176 -4.728 1.273 1.00 88.62 73 GLY A CA 1
ATOM 547 C C . GLY A 1 73 ? -14.444 -4.616 -0.233 1.00 88.62 73 GLY A C 1
ATOM 548 O O . GLY A 1 73 ? -14.032 -5.467 -1.024 1.00 88.62 73 GLY A O 1
ATOM 549 N N . PRO A 1 74 ? -15.100 -3.527 -0.676 1.00 86.12 74 PRO A N 1
ATOM 550 C CA . PRO A 1 74 ? -15.400 -3.268 -2.088 1.00 86.12 74 PRO A CA 1
ATOM 551 C C . PRO A 1 74 ? -14.167 -3.208 -3.004 1.00 86.12 74 PRO A C 1
ATOM 553 O O . PRO A 1 74 ? -14.297 -3.451 -4.206 1.00 86.12 74 PRO A O 1
ATOM 556 N N . PHE A 1 75 ? -12.985 -2.890 -2.467 1.00 86.44 75 PHE A N 1
ATOM 557 C CA . PHE A 1 75 ? -11.739 -2.762 -3.229 1.00 86.44 75 PHE A CA 1
ATOM 558 C C . PHE A 1 75 ? -10.755 -3.904 -2.974 1.00 86.44 75 PHE A C 1
ATOM 560 O O . PHE A 1 75 ? -9.673 -3.894 -3.557 1.00 86.44 75 PHE A O 1
ATOM 567 N N . GLY A 1 76 ? -11.134 -4.919 -2.185 1.00 84.00 76 GLY A N 1
ATOM 568 C CA . GLY A 1 76 ? -10.283 -6.074 -1.891 1.00 84.00 76 GLY A CA 1
ATOM 569 C C . GLY A 1 76 ? -9.724 -6.722 -3.149 1.00 84.00 76 GLY A C 1
ATOM 570 O O . GLY A 1 76 ? -8.523 -6.885 -3.280 1.00 84.00 76 GLY A O 1
ATOM 571 N N . ARG A 1 77 ? -10.567 -6.942 -4.164 1.00 83.69 77 ARG A N 1
ATOM 572 C CA . ARG A 1 77 ? -10.141 -7.514 -5.456 1.00 83.69 77 ARG A CA 1
ATOM 573 C C . ARG A 1 77 ? -9.060 -6.717 -6.205 1.00 83.69 77 ARG A C 1
ATOM 575 O O . ARG A 1 77 ? -8.501 -7.242 -7.160 1.00 83.69 77 ARG A O 1
ATOM 582 N N . LEU A 1 78 ? -8.843 -5.448 -5.851 1.00 85.06 78 LEU A N 1
ATOM 583 C CA . LEU A 1 78 ? -7.880 -4.561 -6.511 1.00 85.06 78 LEU A CA 1
ATOM 584 C C . LEU A 1 78 ? -6.522 -4.552 -5.805 1.00 85.06 78 LEU A C 1
ATOM 586 O O . LEU A 1 78 ? -5.500 -4.413 -6.469 1.00 85.06 78 LEU A O 1
ATOM 590 N N . LEU A 1 79 ? -6.519 -4.648 -4.473 1.00 83.44 79 LEU A N 1
ATOM 591 C CA . LEU A 1 79 ? -5.344 -4.372 -3.636 1.00 83.44 79 LEU A CA 1
ATOM 592 C C . LEU A 1 79 ? -5.026 -5.470 -2.620 1.00 83.44 79 LEU A C 1
ATOM 594 O O . LEU A 1 79 ? -3.978 -5.419 -1.979 1.00 83.44 79 LEU A O 1
ATOM 598 N N . ASP A 1 80 ? -5.909 -6.454 -2.469 1.00 85.44 80 ASP A N 1
ATOM 599 C CA . ASP A 1 80 ? -5.780 -7.533 -1.504 1.00 85.44 80 ASP A CA 1
ATOM 600 C C . ASP A 1 80 ? -5.909 -8.889 -2.188 1.00 85.44 80 ASP A C 1
ATOM 602 O O . ASP A 1 80 ? -6.954 -9.267 -2.717 1.00 85.44 80 ASP A O 1
ATOM 606 N N . ALA A 1 81 ? -4.813 -9.633 -2.178 1.00 79.06 81 ALA A N 1
ATOM 607 C CA . ALA A 1 81 ? -4.748 -10.976 -2.719 1.00 79.06 81 ALA A CA 1
ATOM 608 C C . ALA A 1 81 ? -3.690 -11.778 -1.960 1.00 79.06 81 ALA A C 1
ATOM 610 O O . ALA A 1 81 ? -2.668 -11.240 -1.534 1.00 79.06 81 ALA A O 1
ATOM 611 N N . ASP A 1 82 ? -3.923 -13.080 -1.819 1.00 69.19 82 ASP A N 1
ATOM 612 C CA . ASP A 1 82 ? -2.937 -14.044 -1.314 1.00 69.19 82 ASP A CA 1
ATOM 613 C C . ASP A 1 82 ? -1.851 -14.372 -2.357 1.00 69.19 82 ASP A C 1
ATOM 615 O O . ASP A 1 82 ? -0.786 -14.902 -2.022 1.00 69.19 82 ASP A O 1
ATOM 619 N N . HIS A 1 83 ? -2.103 -14.025 -3.623 1.00 65.94 83 HIS A N 1
ATOM 620 C CA . HIS A 1 83 ? -1.159 -14.118 -4.723 1.00 65.94 83 HIS A CA 1
ATOM 621 C C . HIS A 1 83 ? -1.189 -12.863 -5.597 1.00 65.94 83 HIS A C 1
ATOM 623 O O . HIS A 1 83 ? -2.241 -12.463 -6.093 1.00 65.94 83 HIS A O 1
ATOM 629 N N . ASP A 1 84 ? -0.017 -12.279 -5.845 1.00 70.38 84 ASP A N 1
ATOM 630 C CA . ASP A 1 84 ? 0.115 -11.206 -6.825 1.00 70.38 84 ASP A CA 1
ATOM 631 C C . ASP A 1 84 ? 0.239 -11.800 -8.235 1.00 70.38 84 ASP A C 1
ATOM 633 O O . ASP A 1 84 ? 1.249 -12.414 -8.587 1.00 70.38 84 ASP A O 1
ATOM 637 N N . GLY A 1 85 ? -0.818 -11.640 -9.032 1.00 66.94 85 GLY A N 1
ATOM 638 C CA . GLY A 1 85 ? -0.863 -12.057 -10.433 1.00 66.94 85 GLY A CA 1
ATOM 639 C C . GLY A 1 85 ? -0.266 -11.041 -11.410 1.00 66.94 85 GLY A C 1
ATOM 640 O O . GLY A 1 85 ? -0.294 -11.287 -12.619 1.00 66.94 85 GLY A O 1
ATOM 641 N N . LEU A 1 86 ? 0.246 -9.901 -10.931 1.00 74.25 86 LEU A N 1
ATOM 642 C CA . LEU A 1 86 ? 0.797 -8.853 -11.778 1.00 74.25 86 LEU A CA 1
ATOM 643 C C . LEU A 1 86 ? 2.133 -9.290 -12.396 1.00 74.25 86 LEU A C 1
ATOM 645 O O . LEU A 1 86 ? 3.212 -9.111 -11.831 1.00 74.25 86 LEU A O 1
ATOM 649 N N . ALA A 1 87 ? 2.059 -9.846 -13.602 1.00 73.31 87 ALA A N 1
ATOM 650 C CA . ALA A 1 87 ? 3.223 -10.197 -14.402 1.00 73.31 87 ALA A CA 1
ATOM 651 C C . ALA A 1 87 ? 3.603 -9.036 -15.330 1.00 73.31 87 ALA A C 1
ATOM 653 O O . ALA A 1 87 ? 2.972 -8.808 -16.360 1.00 73.31 87 ALA A O 1
ATOM 654 N N . LEU A 1 88 ? 4.662 -8.314 -14.972 1.00 75.25 88 LEU A N 1
ATOM 655 C CA . LEU A 1 88 ? 5.215 -7.239 -15.790 1.00 75.25 88 LEU A CA 1
ATOM 656 C C . LEU A 1 88 ? 5.933 -7.805 -17.032 1.00 75.25 88 LEU A C 1
ATOM 658 O O . LEU A 1 88 ? 6.848 -8.618 -16.911 1.00 75.25 88 LEU A O 1
ATOM 662 N N . SER A 1 89 ? 5.552 -7.345 -18.229 1.00 82.00 89 SER A N 1
ATOM 663 C CA . SER A 1 89 ? 6.165 -7.736 -19.518 1.00 82.00 89 SER A CA 1
ATOM 664 C C . SER A 1 89 ? 6.800 -6.542 -20.249 1.00 82.00 89 SER A C 1
ATOM 666 O O . SER A 1 89 ? 6.723 -5.421 -19.751 1.00 82.00 89 SER A O 1
ATOM 668 N N . ASP A 1 90 ? 7.477 -6.733 -21.387 1.00 8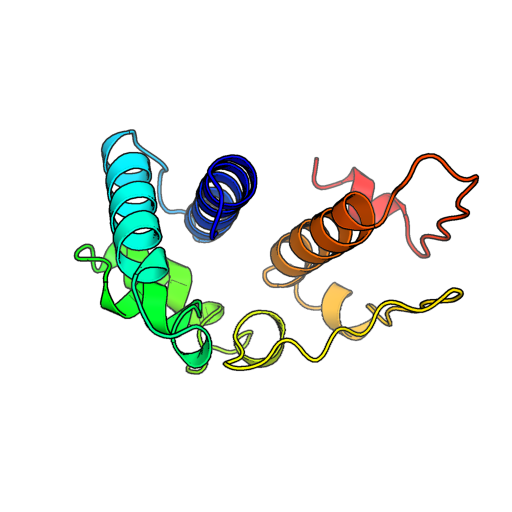4.56 90 ASP A N 1
ATOM 669 C CA . ASP A 1 90 ? 8.116 -5.621 -22.127 1.00 84.56 90 ASP A CA 1
ATOM 670 C C . ASP A 1 90 ? 7.114 -4.540 -22.577 1.00 84.56 90 ASP A C 1
ATOM 672 O O . ASP A 1 90 ? 7.484 -3.377 -22.722 1.00 84.56 90 ASP A O 1
ATOM 676 N N . VAL A 1 91 ? 5.840 -4.910 -22.755 1.00 86.88 91 VAL A N 1
ATOM 677 C CA . VAL A 1 91 ? 4.739 -3.995 -23.071 1.00 86.88 91 VAL A CA 1
ATOM 678 C C . VAL A 1 91 ? 3.573 -4.288 -22.136 1.00 86.88 91 VAL A C 1
ATOM 680 O O . VAL A 1 91 ? 2.959 -5.347 -22.217 1.00 86.88 91 VAL A O 1
ATOM 683 N N . GLN A 1 92 ? 3.242 -3.334 -21.268 1.00 87.38 92 GLN A N 1
ATOM 684 C CA . GLN A 1 92 ? 2.154 -3.461 -20.303 1.00 87.38 92 GLN A CA 1
ATOM 685 C C . GLN A 1 92 ? 1.105 -2.377 -20.541 1.00 87.38 92 GLN A C 1
ATOM 687 O O . GLN A 1 92 ? 1.446 -1.210 -20.716 1.00 87.38 92 GLN A O 1
ATOM 692 N N . CYS A 1 93 ? -0.166 -2.768 -20.502 1.00 88.62 93 CYS A N 1
ATOM 693 C CA . CYS A 1 93 ? -1.302 -1.856 -20.495 1.00 88.62 93 CYS A CA 1
ATOM 694 C C . CYS A 1 93 ? -2.144 -2.137 -19.245 1.00 88.62 93 CYS A C 1
ATOM 696 O O . CYS A 1 93 ? -2.348 -3.302 -18.888 1.00 88.62 93 CYS A O 1
ATOM 698 N N . PHE A 1 94 ? -2.580 -1.071 -18.579 1.00 86.62 94 PHE A N 1
ATOM 699 C CA . PHE A 1 94 ? -3.521 -1.103 -17.466 1.00 86.62 94 PHE A CA 1
ATOM 700 C C . PHE A 1 94 ? -4.747 -0.302 -17.884 1.00 86.62 94 PHE A C 1
ATOM 702 O O . PHE A 1 94 ? -4.623 0.891 -18.144 1.00 86.62 94 PHE A O 1
ATOM 709 N N . GLU A 1 95 ? -5.901 -0.959 -17.957 1.00 86.75 95 GLU A N 1
ATOM 710 C CA . GLU A 1 95 ? -7.177 -0.277 -18.161 1.00 86.75 95 GLU A CA 1
ATOM 711 C C . GLU A 1 95 ? -7.641 0.296 -16.822 1.00 86.75 95 GLU A C 1
ATOM 713 O O . GLU A 1 95 ? -7.763 -0.438 -15.837 1.00 86.75 95 GLU A O 1
ATOM 718 N N . THR A 1 96 ? -7.853 1.607 -16.771 1.00 84.44 96 THR A N 1
ATOM 719 C CA . THR A 1 96 ? -8.195 2.332 -15.545 1.00 84.44 96 THR A CA 1
ATOM 720 C C . THR A 1 96 ? -9.507 3.101 -15.656 1.00 84.44 96 THR A C 1
ATOM 722 O O . THR A 1 96 ? -9.906 3.694 -14.660 1.00 84.44 96 THR A O 1
ATOM 725 N N . GLU A 1 97 ? -10.229 3.059 -16.782 1.00 82.25 97 GLU A N 1
ATOM 726 C CA . GLU A 1 97 ? -11.492 3.793 -16.971 1.00 82.25 97 GLU A CA 1
ATOM 727 C C . GLU A 1 97 ? -12.509 3.492 -15.857 1.00 82.25 97 GLU A C 1
ATOM 729 O O . GLU A 1 97 ? -12.987 4.401 -15.177 1.00 82.25 97 GLU A O 1
ATOM 734 N N . GLU A 1 98 ? -12.759 2.213 -15.557 1.00 81.88 98 GLU A N 1
ATOM 735 C CA . GLU A 1 98 ? -13.654 1.840 -14.450 1.00 81.88 98 GLU A CA 1
ATOM 736 C C . GLU A 1 98 ? -13.125 2.292 -13.077 1.00 81.88 98 GLU A C 1
ATOM 738 O O . GLU A 1 98 ? -13.903 2.628 -12.181 1.00 81.88 98 GLU A O 1
ATOM 743 N N . LEU A 1 99 ? -11.800 2.325 -12.903 1.00 82.69 99 LEU A N 1
ATOM 744 C CA . LEU A 1 99 ? -11.153 2.773 -11.670 1.00 82.69 99 LEU A CA 1
ATOM 745 C C . LEU A 1 99 ? -11.283 4.293 -11.488 1.00 82.69 99 LEU A C 1
ATOM 747 O O . LEU A 1 99 ? -11.464 4.747 -10.359 1.00 82.69 99 LEU A O 1
ATOM 751 N N . MET A 1 100 ? -11.261 5.075 -12.574 1.00 79.31 100 MET A N 1
ATOM 752 C CA . MET A 1 100 ? -11.427 6.534 -12.539 1.00 79.31 100 MET A CA 1
ATOM 753 C C . MET A 1 100 ? -12.790 6.956 -11.973 1.00 79.31 100 MET A C 1
ATOM 755 O O . MET A 1 100 ? -12.919 8.038 -11.401 1.00 79.31 100 MET A O 1
ATOM 759 N N . HIS A 1 101 ? -13.804 6.090 -12.055 1.00 80.19 101 HIS A N 1
ATOM 760 C CA . HIS A 1 101 ? -15.109 6.326 -11.435 1.00 80.19 101 HIS A CA 1
ATOM 761 C C . HIS A 1 101 ? -15.131 6.093 -9.913 1.00 80.19 101 HIS A C 1
ATOM 763 O O . HIS A 1 101 ? -16.094 6.485 -9.252 1.00 80.19 101 HIS A O 1
ATOM 769 N N . SER A 1 102 ? -14.083 5.492 -9.341 1.00 82.25 102 SER A N 1
ATOM 770 C CA . SER A 1 102 ? -13.948 5.216 -7.908 1.00 82.25 102 SER A CA 1
ATOM 771 C C . SER A 1 102 ? -12.785 6.007 -7.310 1.00 82.25 102 SER A C 1
ATOM 773 O O . SER A 1 102 ? -11.674 5.495 -7.159 1.00 82.25 102 SER A O 1
ATOM 775 N N . GLN A 1 103 ? -13.041 7.262 -6.923 1.00 75.31 103 GLN A N 1
ATOM 776 C CA . GLN A 1 103 ? -12.005 8.146 -6.365 1.00 75.31 103 GLN A CA 1
ATOM 777 C C . GLN A 1 103 ? -11.275 7.529 -5.165 1.00 75.31 103 GLN A C 1
ATOM 779 O O . GLN A 1 103 ? -10.062 7.673 -5.048 1.00 75.31 103 GLN A O 1
ATOM 784 N N . SER A 1 104 ? -11.986 6.772 -4.325 1.00 78.88 104 SER A N 1
ATOM 785 C CA . SER A 1 104 ? -11.408 6.129 -3.145 1.00 78.88 104 SER A CA 1
ATOM 786 C C . SER A 1 104 ? -10.498 4.941 -3.445 1.00 78.88 104 SER A C 1
ATOM 788 O O . SER A 1 104 ? -9.691 4.572 -2.605 1.00 78.88 104 SER A O 1
ATOM 790 N N . ALA A 1 105 ? -10.610 4.324 -4.623 1.00 83.75 105 ALA A N 1
ATOM 791 C CA . ALA A 1 105 ? -9.718 3.239 -5.036 1.00 83.75 105 ALA A CA 1
ATOM 792 C C . ALA A 1 105 ? -8.598 3.727 -5.961 1.00 83.75 105 ALA A C 1
ATOM 794 O O . ALA A 1 105 ? -7.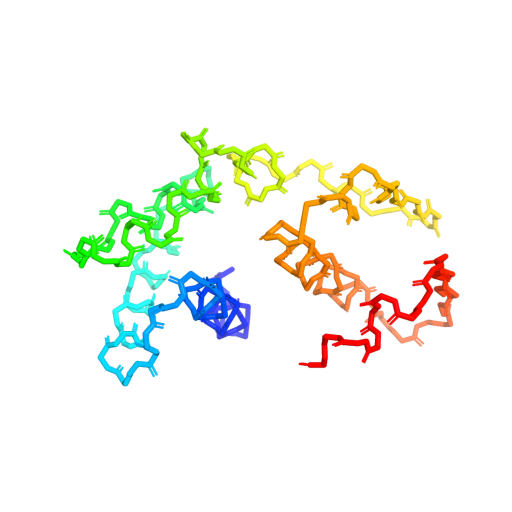538 3.107 -6.024 1.00 83.75 105 ALA A O 1
ATOM 795 N N . LEU A 1 106 ? -8.826 4.836 -6.667 1.00 85.38 106 LEU A N 1
ATOM 796 C CA . LEU A 1 106 ? -7.938 5.338 -7.704 1.00 85.38 106 LEU A CA 1
ATOM 797 C C . LEU A 1 106 ? -6.531 5.632 -7.180 1.00 85.38 106 LEU A C 1
ATOM 799 O O . LEU A 1 106 ? -5.567 5.033 -7.652 1.00 85.38 106 LEU A O 1
ATOM 803 N N . LEU A 1 107 ? -6.402 6.513 -6.186 1.00 83.25 107 LEU A N 1
ATOM 804 C CA . LEU A 1 107 ? -5.091 6.905 -5.665 1.00 83.25 107 LEU A CA 1
ATOM 805 C C . LEU A 1 107 ? -4.335 5.725 -5.008 1.00 83.25 107 LEU A C 1
ATOM 807 O O . LEU A 1 107 ? -3.160 5.524 -5.335 1.00 83.25 107 LEU A O 1
ATOM 811 N N . PRO A 1 108 ? -4.976 4.885 -4.167 1.00 87.62 108 PRO A N 1
ATOM 812 C CA . PRO A 1 108 ? -4.369 3.658 -3.645 1.00 87.62 108 PRO A CA 1
ATOM 813 C C . PRO A 1 108 ? -3.811 2.717 -4.718 1.00 87.62 108 PRO A C 1
ATOM 815 O O . PRO A 1 108 ? -2.679 2.247 -4.603 1.00 87.62 108 PRO A O 1
ATOM 818 N N . VAL A 1 109 ? -4.584 2.464 -5.779 1.00 88.50 109 VAL A N 1
ATOM 819 C CA . VAL A 1 109 ? -4.178 1.564 -6.867 1.00 88.50 109 VAL A CA 1
ATOM 820 C C . VAL A 1 109 ? -3.065 2.178 -7.706 1.00 88.50 109 VAL A C 1
ATOM 822 O O . VAL A 1 109 ? -2.081 1.501 -7.993 1.00 88.50 109 VAL A O 1
ATOM 825 N N . LEU A 1 110 ? -3.166 3.458 -8.066 1.00 86.75 110 LEU A N 1
ATOM 826 C CA . LEU A 1 110 ? -2.149 4.117 -8.884 1.00 86.75 110 LEU A CA 1
ATOM 827 C C . LEU A 1 110 ? -0.796 4.185 -8.175 1.00 86.75 110 LEU A C 1
ATOM 829 O O . LEU A 1 110 ? 0.219 3.828 -8.768 1.00 86.75 110 LEU A O 1
ATOM 833 N N . THR A 1 111 ? -0.774 4.592 -6.905 1.00 87.56 111 THR A N 1
ATOM 834 C CA . THR A 1 111 ? 0.471 4.652 -6.117 1.00 87.56 111 THR A CA 1
ATOM 835 C C . THR A 1 111 ? 1.133 3.280 -5.995 1.00 87.56 111 THR A C 1
ATOM 837 O O . THR A 1 111 ? 2.352 3.173 -6.136 1.00 87.56 111 THR A O 1
ATOM 840 N N . TYR A 1 112 ? 0.342 2.215 -5.830 1.00 89.06 112 TYR A N 1
ATOM 841 C CA . TYR A 1 112 ? 0.851 0.846 -5.864 1.00 89.06 112 TYR A CA 1
ATOM 842 C C . TYR A 1 112 ? 1.418 0.466 -7.242 1.00 89.06 112 TYR A C 1
ATOM 844 O O . TYR A 1 112 ? 2.533 -0.047 -7.325 1.00 89.06 112 TYR A O 1
ATOM 852 N N . LEU A 1 113 ? 0.703 0.749 -8.336 1.00 88.50 113 LEU A N 1
ATOM 853 C CA . LEU A 1 113 ? 1.179 0.445 -9.690 1.00 88.50 113 LEU A CA 1
ATOM 854 C C . LEU A 1 113 ? 2.494 1.164 -10.015 1.00 88.50 113 LEU A C 1
ATOM 856 O O . LEU A 1 113 ? 3.406 0.535 -10.554 1.00 88.50 113 LEU A O 1
ATOM 860 N N . PHE A 1 114 ? 2.626 2.444 -9.654 1.00 87.75 114 PHE A N 1
ATOM 861 C CA . PHE A 1 114 ? 3.872 3.186 -9.852 1.00 87.75 114 PHE A CA 1
ATOM 862 C C . PHE A 1 114 ? 5.030 2.587 -9.060 1.00 87.75 114 PHE A C 1
ATOM 864 O O . PHE A 1 114 ? 6.099 2.401 -9.635 1.00 87.75 114 PHE A O 1
ATOM 871 N N . GLN A 1 115 ? 4.809 2.172 -7.811 1.00 89.00 115 GLN A N 1
ATOM 872 C CA . GLN A 1 115 ? 5.831 1.458 -7.046 1.00 89.00 115 GLN A CA 1
ATOM 873 C C . GLN A 1 115 ? 6.291 0.174 -7.756 1.00 89.00 115 GLN A C 1
ATOM 875 O O . GLN A 1 115 ? 7.490 -0.088 -7.844 1.00 89.00 115 GLN A O 1
ATOM 880 N N . ARG A 1 116 ? 5.367 -0.625 -8.309 1.00 86.62 116 ARG A N 1
ATOM 881 C CA . ARG A 1 116 ? 5.728 -1.854 -9.046 1.00 86.62 116 ARG A CA 1
ATOM 882 C C . ARG A 1 116 ? 6.484 -1.553 -10.341 1.00 86.62 116 ARG A C 1
ATOM 884 O O . ARG A 1 116 ? 7.355 -2.328 -10.735 1.00 86.62 116 ARG A O 1
ATOM 891 N N . LEU A 1 117 ? 6.169 -0.442 -11.007 1.00 87.88 117 LEU A N 1
ATOM 892 C CA . LEU A 1 117 ? 6.914 0.016 -12.179 1.00 87.88 117 LEU A CA 1
ATOM 893 C C . LEU A 1 117 ? 8.329 0.472 -11.800 1.00 87.88 117 LEU A C 1
ATOM 895 O O . LEU A 1 117 ? 9.284 0.047 -12.450 1.00 87.88 117 LEU A O 1
ATOM 899 N N . GLU A 1 118 ? 8.473 1.257 -10.730 1.00 87.56 118 GLU A N 1
ATOM 900 C CA . GLU A 1 118 ? 9.768 1.718 -10.216 1.00 87.56 118 GLU A CA 1
ATOM 901 C C . GLU A 1 118 ? 10.686 0.556 -9.830 1.00 87.56 118 GLU A C 1
ATOM 903 O O . GLU A 1 118 ? 11.856 0.552 -10.210 1.00 87.56 118 GLU A O 1
ATOM 908 N N . GLU A 1 119 ? 10.153 -0.481 -9.175 1.00 86.62 119 GLU A N 1
ATOM 909 C CA . GLU A 1 119 ? 10.894 -1.708 -8.836 1.00 86.62 119 GLU A CA 1
ATOM 910 C C . GLU A 1 119 ? 11.486 -2.423 -10.064 1.00 86.62 119 GLU A C 1
ATOM 912 O O . GLU A 1 119 ? 12.445 -3.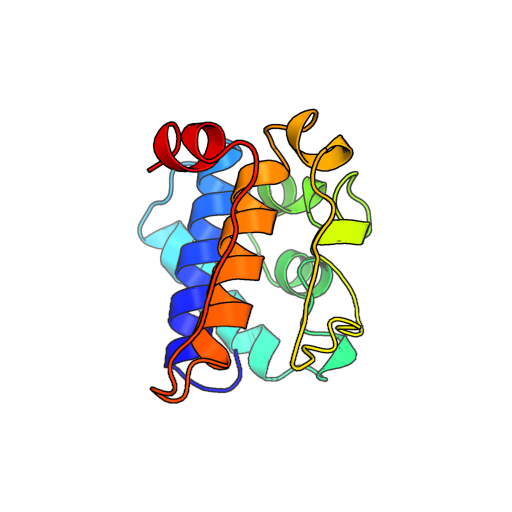188 -9.934 1.00 86.62 119 GLU A O 1
ATOM 917 N N . ARG A 1 120 ? 10.938 -2.178 -11.262 1.00 84.19 120 ARG A N 1
ATOM 918 C CA . ARG A 1 120 ? 11.404 -2.770 -12.521 1.00 84.19 120 ARG A CA 1
ATOM 919 C C . ARG A 1 120 ? 12.332 -1.852 -13.319 1.00 84.19 120 ARG A C 1
ATOM 921 O O . ARG A 1 120 ? 12.941 -2.311 -14.288 1.00 84.19 120 ARG A O 1
ATOM 928 N N . PHE A 1 121 ? 12.448 -0.576 -12.962 1.00 87.25 121 PHE A N 1
ATOM 929 C CA . PHE A 1 121 ? 13.325 0.347 -13.674 1.00 87.25 121 PHE A CA 1
ATOM 930 C C . PHE A 1 121 ? 14.789 0.069 -13.331 1.00 87.25 121 PHE A C 1
ATOM 932 O O . PHE A 1 121 ? 15.284 0.367 -12.250 1.00 87.25 121 PHE A O 1
ATOM 939 N N . ASP A 1 122 ? 15.504 -0.486 -14.308 1.00 88.38 122 ASP A N 1
ATOM 940 C CA . ASP A 1 122 ? 16.920 -0.857 -14.225 1.00 88.38 122 ASP A CA 1
ATOM 941 C C . ASP A 1 122 ? 17.853 0.164 -14.910 1.00 88.38 122 ASP A C 1
ATOM 943 O O . ASP A 1 122 ? 19.035 -0.100 -15.133 1.00 88.38 122 ASP A O 1
ATOM 947 N N . GLY A 1 123 ? 17.319 1.342 -15.252 1.00 89.50 123 GLY A N 1
ATOM 948 C CA . GLY A 1 123 ? 18.035 2.428 -15.925 1.00 89.50 123 GLY A CA 1
ATOM 949 C C . GLY A 1 123 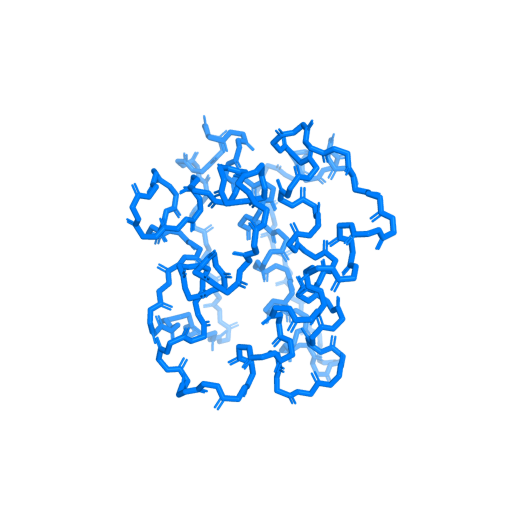? 17.982 2.382 -17.456 1.00 89.50 123 GLY A C 1
ATOM 950 O O . GLY A 1 123 ? 18.489 3.299 -18.106 1.00 89.50 123 GLY A O 1
ATOM 951 N N . ARG A 1 124 ? 17.358 1.362 -18.061 1.00 90.88 124 ARG A N 1
ATOM 952 C CA . ARG A 1 124 ? 17.111 1.345 -19.511 1.00 90.88 124 ARG A CA 1
ATOM 953 C C . ARG A 1 124 ? 16.046 2.379 -19.915 1.00 90.88 124 ARG A C 1
ATOM 955 O O . ARG A 1 124 ? 15.123 2.644 -19.140 1.00 90.88 124 ARG A O 1
ATOM 962 N N . PRO A 1 125 ? 16.123 2.939 -21.140 1.00 92.62 125 PRO A N 1
ATOM 963 C CA . PRO A 1 125 ? 15.084 3.828 -21.653 1.00 92.62 125 PRO A CA 1
ATOM 964 C C . PRO A 1 125 ? 13.706 3.162 -21.594 1.00 92.62 125 PRO A C 1
ATOM 966 O O . PRO A 1 125 ? 13.520 2.079 -22.145 1.00 92.62 125 PRO A O 1
ATOM 969 N N . THR A 1 126 ? 12.754 3.823 -20.939 1.00 90.25 126 THR A N 1
ATOM 970 C CA . THR A 1 126 ? 11.384 3.334 -20.755 1.00 90.25 126 THR A CA 1
ATOM 971 C C . THR A 1 126 ? 10.399 4.397 -21.230 1.00 90.25 126 THR A C 1
ATOM 973 O O . THR A 1 126 ? 10.551 5.572 -20.899 1.00 90.25 126 THR A O 1
ATOM 976 N N . LEU A 1 127 ? 9.397 3.993 -22.015 1.00 90.88 127 LEU A N 1
ATOM 977 C CA . LEU A 1 127 ? 8.288 4.851 -22.430 1.00 90.88 127 LEU A CA 1
ATOM 978 C C . LEU A 1 127 ? 7.069 4.537 -21.561 1.00 90.88 127 LEU A C 1
ATOM 980 O O . LEU A 1 127 ? 6.592 3.406 -21.563 1.00 90.88 127 LEU A O 1
ATOM 984 N N . ILE A 1 128 ? 6.557 5.544 -20.855 1.00 88.56 128 ILE A N 1
ATOM 985 C CA . ILE A 1 128 ? 5.286 5.467 -20.132 1.00 88.56 128 ILE A CA 1
ATOM 986 C C . ILE A 1 128 ? 4.283 6.335 -20.886 1.00 88.56 128 ILE A C 1
ATOM 988 O O . ILE A 1 128 ? 4.535 7.518 -21.117 1.00 88.56 128 ILE A O 1
ATOM 992 N N . MET A 1 129 ? 3.163 5.738 -21.282 1.00 88.50 129 MET A N 1
ATOM 993 C CA . MET A 1 129 ? 2.031 6.450 -21.867 1.00 88.50 129 MET A CA 1
ATOM 994 C C . MET A 1 129 ? 0.921 6.496 -20.824 1.00 88.50 129 MET A C 1
ATOM 996 O O . MET A 1 129 ? 0.473 5.449 -20.363 1.00 88.50 129 MET A O 1
ATOM 1000 N N . LEU A 1 130 ? 0.523 7.705 -20.437 1.00 86.44 130 LEU A N 1
ATOM 1001 C CA . LEU A 1 130 ? -0.582 7.946 -19.517 1.00 86.44 130 LEU A CA 1
ATOM 1002 C C . LEU A 1 130 ? -1.712 8.578 -20.315 1.00 86.44 130 LEU A C 1
ATOM 1004 O O . LEU A 1 130 ? -1.549 9.689 -20.828 1.00 86.44 130 LEU A O 1
ATOM 1008 N N . ASP A 1 131 ? -2.821 7.860 -20.436 1.00 83.19 131 ASP A N 1
ATOM 1009 C CA . ASP A 1 131 ? -4.066 8.471 -20.879 1.00 83.19 131 ASP A CA 1
ATOM 1010 C C . ASP A 1 131 ? -4.663 9.266 -19.710 1.00 83.19 131 ASP A C 1
ATOM 1012 O O . ASP A 1 131 ? -4.453 8.897 -18.556 1.00 83.19 131 ASP A O 1
ATOM 1016 N N . GLU A 1 132 ? -5.340 10.381 -19.981 1.00 80.69 132 GLU A N 1
ATOM 1017 C CA . GLU A 1 132 ? -5.974 11.207 -18.935 1.00 80.69 132 GLU A CA 1
ATOM 1018 C C . GLU A 1 132 ? -4.995 11.710 -17.839 1.00 80.69 132 GLU A C 1
ATOM 1020 O O . GLU A 1 132 ? -5.318 11.794 -16.650 1.00 80.69 132 GLU A O 1
ATOM 1025 N N . ALA A 1 133 ? -3.767 12.081 -18.236 1.00 74.00 133 ALA A N 1
ATOM 1026 C CA . ALA A 1 133 ? -2.653 12.441 -17.342 1.00 74.00 133 ALA A CA 1
ATOM 1027 C C . ALA A 1 133 ? -2.966 13.529 -16.283 1.00 74.00 133 ALA A C 1
ATOM 1029 O O . ALA A 1 133 ? -2.268 13.631 -15.277 1.00 74.00 133 ALA A O 1
ATOM 1030 N N . TRP A 1 134 ? -4.009 14.342 -16.471 1.00 71.88 134 TRP A N 1
ATOM 1031 C CA . TRP A 1 134 ? -4.412 15.366 -15.500 1.00 71.88 134 TRP A CA 1
ATOM 1032 C C . TRP A 1 134 ? -4.949 14.783 -14.193 1.00 71.88 134 TRP A C 1
ATOM 1034 O O . TRP A 1 134 ? -4.693 15.349 -13.135 1.00 71.88 134 TRP A O 1
ATOM 1044 N N . VAL A 1 135 ? -5.612 13.625 -14.238 1.00 70.00 135 VAL A N 1
ATOM 1045 C CA . VAL A 1 135 ? -6.121 12.941 -13.037 1.00 70.00 135 VAL A CA 1
ATOM 1046 C C . VAL A 1 135 ? -4.977 12.618 -12.066 1.00 70.00 135 VAL A C 1
ATOM 1048 O O . VAL A 1 135 ? -5.145 12.647 -10.845 1.00 70.00 135 VAL A O 1
ATOM 1051 N N . TYR A 1 136 ? -3.789 12.382 -12.623 1.00 66.31 136 TYR A N 1
ATOM 1052 C CA . TYR A 1 136 ? -2.551 12.109 -11.902 1.00 66.31 136 TYR A CA 1
ATOM 1053 C C . TYR A 1 136 ? -1.907 13.376 -11.320 1.00 66.31 136 TYR A C 1
ATOM 1055 O O . TYR A 1 136 ? -1.178 13.286 -10.340 1.00 66.31 136 TYR A O 1
ATOM 1063 N N . LEU A 1 137 ? -2.152 14.549 -11.915 1.00 65.75 137 LEU A N 1
ATOM 1064 C CA . LEU A 1 137 ? -1.575 15.829 -11.486 1.00 65.75 137 LEU A CA 1
ATOM 1065 C C . LEU A 1 137 ? -2.437 16.552 -10.440 1.00 65.75 137 LEU A C 1
ATOM 1067 O O . LEU A 1 137 ? -1.903 17.340 -9.662 1.00 65.75 137 LEU A O 1
ATOM 1071 N N . ASP A 1 138 ? -3.742 16.273 -10.401 1.00 64.75 138 ASP A N 1
ATOM 1072 C CA . ASP A 1 138 ? -4.688 16.880 -9.452 1.00 64.75 138 ASP A CA 1
ATOM 1073 C C . ASP A 1 138 ? -4.636 16.252 -8.041 1.00 64.75 138 ASP A C 1
ATOM 1075 O O . ASP A 1 138 ? -5.237 16.787 -7.107 1.00 64.75 138 ASP A O 1
ATOM 1079 N N . ASN A 1 139 ? -3.895 15.151 -7.862 1.00 55.38 139 ASN A N 1
ATOM 1080 C CA . ASN A 1 139 ? -3.717 14.441 -6.588 1.00 55.38 139 ASN A CA 1
ATOM 1081 C C . ASN A 1 139 ? -2.216 14.240 -6.261 1.00 55.38 139 ASN A C 1
ATOM 1083 O O . ASN A 1 139 ? -1.742 13.103 -6.328 1.00 55.38 139 ASN A O 1
ATOM 1087 N N . PRO A 1 140 ? -1.457 15.321 -5.980 1.00 47.69 140 PRO A N 1
ATOM 1088 C CA . PRO A 1 140 ? -0.018 15.259 -5.700 1.00 47.69 140 PRO A CA 1
ATOM 1089 C C . PRO A 1 140 ? 0.336 14.614 -4.352 1.00 47.69 140 PRO A C 1
ATOM 1091 O O . PRO A 1 140 ? -0.474 14.709 -3.399 1.00 47.69 140 PRO A O 1
#